Protein AF-A0A317ZHG3-F1 (afdb_monomer_lite)

Foldseek 3Di:
DDPPPDPPPPPPPPPPPCDPVNVVVVLVVCLVPDPVSVVVVVVVVVVVVVVVVVVVVVVVD

Radius of gyration: 21.48 Å; chains: 1; bounding box: 40×41×56 Å

Sequence (61 aa):
MSDETMPTAKPPAGEYRFSLREMLHEVKVERRDSQFGRQLVDATEIDKMFSKSKRKKKKAR

Organism: NCBI:txid2174842

pLDDT: mean 73.11, std 13.23, range [44.75, 88.44]

Secondary structure (DSSP, 8-state):
------------TT-----HHHHHHHHHHHHHHSHHHHH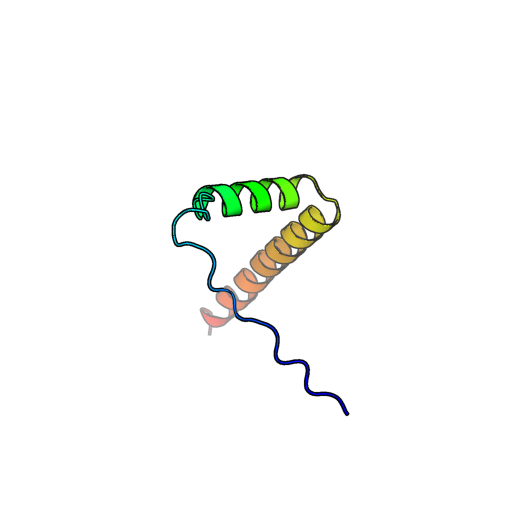HHHHHHHHHHHHHHHHHHHHT-

Structure (mmCIF, N/CA/C/O backbone):
data_AF-A0A317ZHG3-F1
#
_entry.id   AF-A0A317ZHG3-F1
#
loop_
_atom_site.group_PDB
_atom_site.id
_atom_site.type_symbol
_atom_site.label_atom_id
_atom_site.label_alt_id
_atom_site.label_comp_id
_atom_site.label_asym_id
_atom_site.label_entity_id
_atom_site.label_seq_id
_atom_site.pdbx_PDB_ins_code
_atom_site.Cartn_x
_atom_site.Cartn_y
_atom_site.Cartn_z
_atom_site.occupancy
_atom_site.B_iso_or_equiv
_atom_site.auth_seq_id
_atom_site.auth_comp_id
_atom_site.auth_asym_id
_atom_site.auth_atom_id
_atom_site.pdbx_PDB_model_num
ATOM 1 N N . MET A 1 1 ? 1.516 -36.076 -26.601 1.00 44.75 1 MET A N 1
ATOM 2 C CA . MET A 1 1 ? 1.846 -35.520 -25.275 1.00 44.75 1 MET A CA 1
ATOM 3 C C . MET A 1 1 ? 3.347 -35.357 -25.274 1.00 44.75 1 MET A C 1
ATOM 5 O O . MET A 1 1 ? 4.037 -36.366 -25.293 1.00 44.75 1 MET A O 1
ATOM 9 N N . SER A 1 2 ? 3.824 -34.129 -25.447 1.00 46.75 2 SER A N 1
ATOM 10 C CA . SER A 1 2 ? 5.249 -33.830 -25.583 1.00 46.75 2 SER A CA 1
ATOM 11 C C . SER A 1 2 ? 5.694 -33.185 -24.279 1.00 46.75 2 SER A C 1
ATOM 13 O O . SER A 1 2 ? 5.264 -32.073 -23.982 1.00 46.75 2 SER A O 1
ATOM 15 N N . ASP A 1 3 ? 6.478 -33.911 -23.487 1.00 53.03 3 ASP A N 1
ATOM 16 C CA . ASP A 1 3 ? 7.113 -33.391 -22.279 1.00 53.03 3 ASP A CA 1
ATOM 17 C C . ASP A 1 3 ? 8.192 -32.376 -22.683 1.00 53.03 3 ASP A C 1
ATOM 19 O O . ASP A 1 3 ? 9.322 -32.736 -23.012 1.00 53.03 3 ASP A O 1
ATOM 23 N N . GLU A 1 4 ? 7.835 -31.091 -22.695 1.00 55.72 4 GLU A N 1
ATOM 24 C CA . GLU A 1 4 ? 8.805 -30.000 -22.760 1.00 55.72 4 GLU A CA 1
ATOM 25 C C . GLU A 1 4 ? 9.480 -29.853 -21.393 1.00 55.72 4 GLU A C 1
ATOM 27 O O . GLU A 1 4 ? 9.008 -29.160 -20.490 1.00 55.72 4 GLU A O 1
ATOM 32 N N . THR A 1 5 ? 10.618 -30.520 -21.218 1.00 62.00 5 THR A N 1
ATOM 33 C CA . THR A 1 5 ? 11.536 -30.211 -20.122 1.00 62.00 5 THR A CA 1
ATOM 34 C C . THR A 1 5 ? 12.117 -28.816 -20.349 1.00 62.00 5 THR A C 1
ATOM 36 O O . THR A 1 5 ? 13.027 -28.635 -21.159 1.00 62.00 5 THR A O 1
ATOM 39 N N . MET A 1 6 ? 11.579 -27.823 -19.640 1.00 68.00 6 MET A N 1
ATOM 40 C CA . MET A 1 6 ? 12.111 -26.459 -19.602 1.00 68.00 6 MET A CA 1
ATOM 41 C C . MET A 1 6 ? 13.583 -26.488 -19.156 1.00 68.00 6 MET A C 1
ATOM 43 O O . MET A 1 6 ? 13.888 -27.109 -18.132 1.00 68.00 6 MET A O 1
ATOM 47 N N . PRO A 1 7 ? 14.513 -25.811 -19.853 1.00 58.84 7 PRO A N 1
ATOM 48 C CA . PRO A 1 7 ? 15.878 -25.701 -19.371 1.00 58.84 7 PRO A CA 1
ATOM 49 C C . PRO A 1 7 ? 15.871 -24.856 -18.093 1.00 58.84 7 PRO A C 1
ATOM 51 O O . PRO A 1 7 ? 15.644 -23.648 -18.129 1.00 58.84 7 PRO A O 1
ATOM 54 N N . THR A 1 8 ? 16.139 -25.478 -16.941 1.00 63.81 8 THR A N 1
ATOM 55 C CA . THR A 1 8 ? 16.445 -24.766 -15.694 1.00 63.81 8 THR A CA 1
ATOM 56 C C . THR A 1 8 ? 17.832 -24.139 -15.813 1.00 63.81 8 THR A C 1
ATOM 58 O O . THR A 1 8 ? 18.801 -24.601 -15.206 1.00 63.81 8 THR A O 1
ATOM 61 N N . ALA A 1 9 ? 17.950 -23.102 -16.639 1.00 64.06 9 ALA A N 1
ATOM 62 C CA . ALA A 1 9 ? 19.109 -22.232 -16.649 1.00 64.06 9 ALA A CA 1
ATOM 63 C C . ALA A 1 9 ? 19.132 -21.509 -15.300 1.00 64.06 9 ALA A C 1
ATOM 65 O O . ALA A 1 9 ?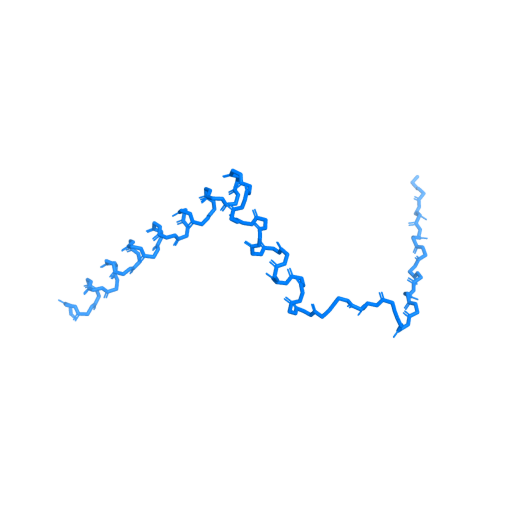 18.337 -20.608 -15.040 1.00 64.06 9 ALA A O 1
ATOM 66 N N . LYS A 1 10 ? 20.006 -21.964 -14.399 1.00 65.00 10 LYS A N 1
ATOM 67 C CA . LYS A 1 10 ? 20.277 -21.268 -13.145 1.00 65.00 10 LYS A CA 1
ATOM 68 C C . LYS A 1 10 ? 20.944 -19.941 -13.533 1.00 65.00 10 LYS A C 1
ATOM 70 O O . LYS A 1 10 ? 22.030 -19.992 -14.115 1.00 65.00 10 LYS A O 1
ATOM 75 N N . PRO A 1 11 ? 20.310 -18.782 -13.296 1.00 61.59 11 PRO A N 1
ATOM 76 C CA . PRO A 1 11 ? 20.879 -17.503 -13.698 1.00 61.59 11 PRO A CA 1
ATOM 77 C C . PRO A 1 11 ? 22.237 -17.300 -13.006 1.00 61.59 11 PRO A C 1
ATOM 79 O O . PRO A 1 11 ? 22.412 -17.754 -11.866 1.00 61.59 11 PRO A O 1
ATOM 82 N N . PRO A 1 12 ? 23.216 -16.662 -13.676 1.00 60.09 12 PRO A N 1
ATOM 83 C CA . PRO A 1 12 ? 24.518 -16.385 -13.084 1.00 60.09 12 PRO A CA 1
ATOM 84 C C . PRO A 1 12 ? 24.334 -15.609 -11.774 1.00 60.09 12 PRO A C 1
ATOM 86 O O . PRO A 1 12 ? 23.504 -14.705 -11.679 1.00 60.09 12 PRO A O 1
ATOM 89 N N . ALA A 1 13 ? 25.110 -15.967 -10.749 1.00 60.38 13 ALA A N 1
ATOM 90 C CA . ALA A 1 13 ? 24.979 -15.487 -9.367 1.00 60.38 13 ALA A CA 1
ATOM 91 C C . ALA A 1 13 ? 25.296 -13.982 -9.155 1.00 60.38 13 ALA A C 1
ATOM 93 O O . ALA A 1 13 ? 25.668 -13.582 -8.055 1.00 60.38 13 ALA A O 1
ATOM 94 N N . GLY A 1 14 ? 25.171 -13.144 -10.189 1.00 58.69 14 GLY A N 1
ATOM 95 C CA . GLY A 1 14 ? 25.576 -11.736 -10.201 1.00 58.69 14 GLY A CA 1
ATOM 96 C C . GLY A 1 14 ? 24.509 -10.725 -10.638 1.00 58.69 14 GLY A C 1
ATOM 97 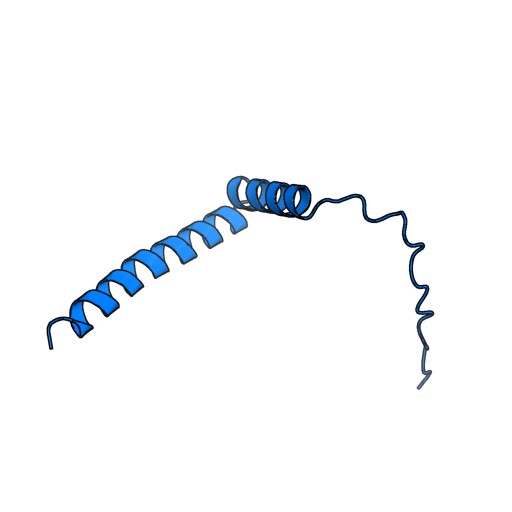O O . GLY A 1 14 ? 24.809 -9.535 -10.638 1.00 58.69 14 GLY A O 1
ATOM 98 N N . GLU A 1 15 ? 23.285 -11.141 -10.984 1.00 56.03 15 GLU A N 1
ATOM 99 C CA . GLU A 1 15 ? 22.301 -10.250 -11.640 1.00 56.03 15 GLU A CA 1
ATOM 100 C C . GLU A 1 15 ? 21.028 -9.939 -10.834 1.00 56.03 15 GLU A C 1
ATOM 102 O O . GLU A 1 15 ? 20.106 -9.317 -11.350 1.00 56.03 15 GLU A O 1
ATOM 107 N N . TYR A 1 16 ? 20.968 -10.267 -9.542 1.00 59.22 16 TYR A N 1
ATOM 108 C CA . TYR A 1 16 ? 19.868 -9.814 -8.676 1.00 59.22 16 TYR A CA 1
ATOM 109 C C . TYR A 1 16 ? 20.334 -8.672 -7.778 1.00 59.22 16 TYR A C 1
ATOM 111 O O . TYR A 1 16 ? 20.547 -8.831 -6.580 1.00 59.22 16 TYR A O 1
ATOM 119 N N . ARG A 1 17 ? 20.520 -7.498 -8.386 1.00 61.00 17 ARG A N 1
ATOM 120 C CA . ARG A 1 17 ? 20.876 -6.249 -7.693 1.00 61.00 17 ARG A CA 1
ATOM 121 C C . ARG A 1 17 ? 19.677 -5.493 -7.121 1.00 61.00 17 ARG A C 1
ATOM 123 O O . ARG A 1 17 ? 19.831 -4.342 -6.745 1.00 61.00 17 ARG A O 1
ATOM 130 N N . PHE A 1 18 ? 18.511 -6.118 -7.011 1.00 64.19 18 PHE A N 1
ATOM 131 C CA . PHE A 1 18 ? 17.416 -5.529 -6.252 1.00 64.19 18 PHE A CA 1
ATOM 132 C C . PHE A 1 18 ? 17.579 -5.950 -4.802 1.00 64.19 18 PHE A C 1
ATOM 134 O O . PHE A 1 18 ? 17.336 -7.102 -4.431 1.00 64.19 18 PHE A O 1
ATOM 141 N N . SER A 1 19 ? 18.035 -5.023 -3.965 1.00 81.06 19 SER A N 1
ATOM 142 C CA . SER A 1 19 ? 17.988 -5.253 -2.530 1.00 81.06 19 SER A CA 1
ATOM 143 C C . SER A 1 19 ? 16.525 -5.479 -2.130 1.00 81.06 19 SER A C 1
ATOM 145 O O . SER A 1 19 ? 15.621 -4.822 -2.646 1.00 81.06 19 SER A O 1
ATOM 147 N N . LEU A 1 20 ? 16.256 -6.388 -1.185 1.00 83.56 20 LEU A N 1
ATOM 148 C CA . LEU A 1 20 ? 14.896 -6.601 -0.657 1.00 83.56 20 LEU A CA 1
ATOM 149 C C . LEU A 1 20 ? 14.219 -5.273 -0.274 1.00 83.56 20 LEU A C 1
ATOM 151 O O . LEU A 1 20 ? 13.014 -5.099 -0.425 1.00 83.56 20 LEU A O 1
ATOM 155 N N . ARG A 1 21 ? 15.023 -4.316 0.188 1.00 84.69 21 ARG A N 1
ATOM 156 C CA . ARG A 1 21 ? 14.601 -2.961 0.517 1.00 84.69 21 ARG A CA 1
ATOM 157 C C . ARG A 1 21 ? 14.036 -2.191 -0.680 1.00 84.69 21 ARG A C 1
ATOM 159 O O . ARG A 1 21 ? 13.024 -1.518 -0.506 1.00 84.69 21 ARG A O 1
ATOM 166 N N . GLU A 1 22 ? 14.666 -2.263 -1.848 1.00 83.62 22 GLU A N 1
ATOM 167 C CA . GLU A 1 22 ? 14.194 -1.586 -3.065 1.00 83.62 22 GLU A CA 1
ATOM 168 C C . GLU A 1 22 ? 12.882 -2.192 -3.555 1.00 83.62 22 GLU A C 1
ATOM 170 O O . GLU A 1 22 ? 11.920 -1.456 -3.754 1.00 83.62 22 GLU A O 1
ATOM 175 N N . MET A 1 23 ? 12.780 -3.524 -3.593 1.00 85.69 23 MET A N 1
ATOM 176 C CA . MET A 1 23 ? 11.529 -4.198 -3.969 1.00 85.69 23 MET A CA 1
ATOM 177 C C . MET A 1 23 ? 10.3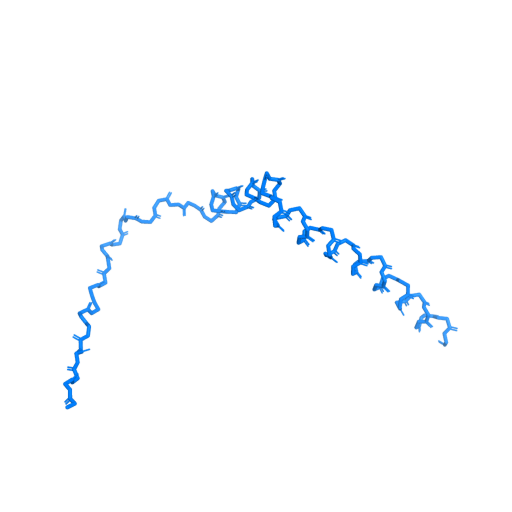73 -3.815 -3.036 1.00 85.69 23 MET A C 1
ATOM 179 O O . MET A 1 23 ? 9.263 -3.520 -3.475 1.00 85.69 23 MET A O 1
ATOM 183 N N . LEU A 1 24 ? 10.624 -3.758 -1.724 1.00 88.19 24 LEU A N 1
ATOM 184 C CA . LEU A 1 24 ? 9.612 -3.319 -0.760 1.00 88.19 24 LEU A CA 1
ATOM 185 C C . LEU A 1 24 ? 9.242 -1.838 -0.925 1.00 88.19 24 LEU A C 1
ATOM 187 O O . LEU A 1 24 ? 8.104 -1.460 -0.640 1.00 88.19 24 LEU A O 1
ATOM 191 N N . HIS A 1 25 ? 10.185 -0.999 -1.357 1.00 88.44 25 HIS A N 1
ATOM 192 C CA . HIS A 1 25 ? 9.931 0.410 -1.629 1.00 88.44 25 HIS A CA 1
ATOM 193 C C . HIS A 1 25 ? 9.036 0.587 -2.860 1.00 88.44 25 HIS A C 1
ATOM 195 O O . HIS A 1 25 ? 8.041 1.303 -2.778 1.00 88.44 25 HIS A O 1
ATOM 201 N N . GLU A 1 26 ? 9.329 -0.110 -3.955 1.00 85.75 26 GLU A N 1
ATOM 20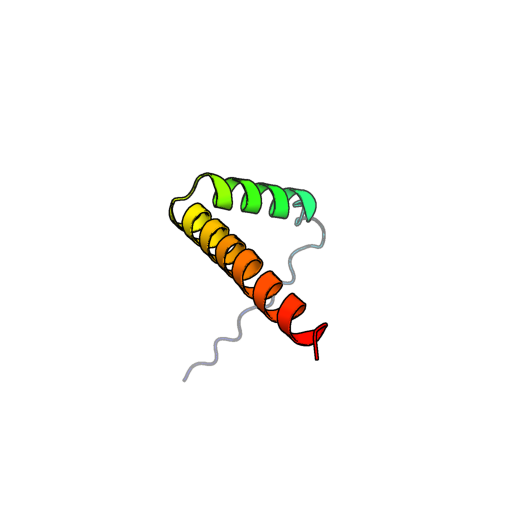2 C CA . GLU A 1 26 ? 8.520 -0.093 -5.179 1.00 85.75 26 GLU A CA 1
ATOM 203 C C . GLU A 1 26 ? 7.085 -0.553 -4.910 1.00 85.75 26 GLU A C 1
ATOM 205 O O . GLU A 1 26 ? 6.134 0.169 -5.210 1.00 85.75 26 GLU A O 1
ATOM 210 N N . VAL A 1 27 ? 6.918 -1.678 -4.208 1.00 86.50 27 VAL A N 1
ATOM 211 C CA . VAL A 1 27 ? 5.592 -2.178 -3.808 1.00 86.50 27 VAL A CA 1
ATOM 212 C C . VAL A 1 27 ? 4.850 -1.167 -2.928 1.00 86.50 27 VAL A C 1
ATOM 214 O O . VAL A 1 27 ? 3.627 -1.034 -3.007 1.00 86.50 27 VAL A O 1
ATOM 217 N N . LYS A 1 28 ? 5.560 -0.434 -2.063 1.00 86.12 28 LYS A N 1
ATOM 218 C CA . LYS A 1 28 ? 4.946 0.605 -1.226 1.00 86.12 28 LYS A CA 1
ATOM 219 C C . LYS A 1 28 ? 4.456 1.791 -2.060 1.00 86.12 28 LYS A C 1
ATOM 221 O O . LYS A 1 28 ? 3.384 2.317 -1.760 1.00 86.12 28 LYS A O 1
ATOM 226 N N . VAL A 1 29 ? 5.220 2.204 -3.069 1.00 86.88 29 VAL A N 1
ATOM 227 C CA . VAL A 1 29 ? 4.828 3.260 -4.014 1.00 86.88 29 VAL A CA 1
ATOM 228 C C . VAL A 1 29 ? 3.597 2.817 -4.809 1.00 86.88 29 VAL A C 1
ATOM 230 O O . VAL A 1 29 ? 2.585 3.515 -4.810 1.00 86.88 29 VAL A O 1
ATOM 233 N N . GLU A 1 30 ? 3.607 1.601 -5.358 1.00 85.69 30 GLU A N 1
ATOM 234 C CA . GLU A 1 30 ? 2.477 1.049 -6.114 1.00 85.69 30 GLU A CA 1
ATOM 235 C C . GLU A 1 30 ? 1.191 0.965 -5.276 1.00 85.69 30 GLU A C 1
ATOM 237 O O . GLU A 1 30 ? 0.106 1.326 -5.742 1.00 85.69 30 GLU A O 1
ATOM 242 N N . ARG A 1 31 ? 1.300 0.556 -4.004 1.00 86.56 31 ARG A N 1
ATOM 243 C CA . ARG A 1 31 ? 0.158 0.520 -3.077 1.00 86.56 31 ARG A CA 1
ATOM 244 C C . ARG A 1 31 ? -0.441 1.898 -2.798 1.00 86.56 31 ARG A C 1
ATOM 246 O O . ARG A 1 31 ? -1.629 1.985 -2.511 1.00 86.56 31 ARG A O 1
ATOM 253 N N . ARG A 1 32 ? 0.358 2.965 -2.855 1.00 82.00 32 ARG A N 1
ATOM 254 C CA . ARG A 1 32 ? -0.109 4.340 -2.636 1.00 82.00 32 ARG A CA 1
ATOM 255 C C . ARG A 1 32 ? -0.791 4.906 -3.883 1.00 82.00 32 ARG A C 1
ATOM 257 O O . ARG A 1 32 ? -1.854 5.529 -3.789 1.00 82.00 32 ARG A O 1
ATOM 264 N N . ASP A 1 33 ? -0.181 4.679 -5.039 1.00 85.94 33 ASP A N 1
ATOM 265 C CA . ASP A 1 33 ? -0.505 5.437 -6.246 1.00 85.94 33 ASP A CA 1
ATOM 266 C C . ASP A 1 33 ? -1.542 4.727 -7.131 1.00 85.94 33 ASP A C 1
ATOM 268 O O . ASP A 1 33 ? -2.344 5.392 -7.795 1.00 85.94 33 ASP A O 1
ATOM 272 N N . SER A 1 34 ? -1.641 3.395 -7.058 1.00 87.75 34 SER A N 1
ATOM 273 C CA . SER A 1 34 ? -2.679 2.637 -7.767 1.00 87.75 34 SER A CA 1
ATOM 274 C C . SER A 1 34 ? -4.037 2.674 -7.047 1.00 87.75 34 SER A C 1
ATOM 276 O O . SER A 1 34 ? -4.129 2.697 -5.818 1.00 87.75 34 SER A O 1
ATOM 278 N N . GLN A 1 35 ? -5.133 2.651 -7.817 1.00 82.69 35 GLN A N 1
ATOM 279 C CA . GLN A 1 35 ? -6.494 2.590 -7.264 1.00 82.69 35 GLN A CA 1
ATOM 280 C C . GLN A 1 35 ? -6.734 1.284 -6.490 1.00 82.69 35 GLN A C 1
ATOM 282 O O . GLN A 1 35 ? -7.328 1.309 -5.414 1.00 82.69 35 GLN A O 1
ATOM 287 N N . PHE A 1 36 ? -6.227 0.165 -7.011 1.00 81.94 36 PHE A N 1
ATOM 288 C CA . PHE A 1 36 ? -6.294 -1.140 -6.354 1.00 81.94 36 PHE A CA 1
ATOM 289 C C . PHE A 1 36 ? -5.451 -1.182 -5.072 1.00 81.94 36 PHE A C 1
ATOM 291 O O . PHE A 1 36 ? -5.901 -1.678 -4.042 1.00 81.94 36 PHE A O 1
ATOM 298 N N . GLY A 1 37 ? -4.253 -0.593 -5.102 1.00 79.81 37 GLY A N 1
ATOM 299 C CA . GLY A 1 37 ? -3.384 -0.457 -3.939 1.00 79.81 37 GLY A CA 1
ATOM 300 C C . GLY A 1 37 ? -4.053 0.280 -2.783 1.00 79.81 37 GLY A C 1
ATOM 301 O O . GLY A 1 37 ? -4.015 -0.203 -1.650 1.00 79.81 37 GLY A O 1
ATOM 302 N N . ARG A 1 38 ? -4.740 1.390 -3.080 1.00 83.56 38 ARG A N 1
ATOM 303 C CA . ARG A 1 38 ? -5.523 2.140 -2.086 1.00 83.56 38 ARG A CA 1
ATOM 304 C C . ARG A 1 38 ? -6.637 1.291 -1.474 1.00 83.56 38 ARG A C 1
ATOM 306 O O . ARG A 1 38 ? -6.707 1.187 -0.256 1.00 83.56 38 ARG A O 1
ATOM 313 N N . GLN A 1 39 ? -7.427 0.604 -2.302 1.00 84.19 39 GLN A N 1
ATOM 314 C CA . GLN A 1 39 ? -8.490 -0.292 -1.824 1.00 84.19 39 GLN A CA 1
ATOM 315 C C . GLN A 1 39 ? -7.953 -1.416 -0.925 1.00 84.19 39 GLN A C 1
ATOM 317 O O . GLN A 1 39 ? -8.579 -1.771 0.074 1.00 84.19 39 GLN A O 1
ATOM 322 N N . LEU A 1 40 ? -6.781 -1.970 -1.253 1.00 84.12 40 LEU A N 1
ATOM 323 C CA . LEU A 1 40 ? -6.138 -3.002 -0.445 1.00 84.12 40 LEU A CA 1
ATOM 324 C C . LEU A 1 40 ? -5.685 -2.456 0.916 1.00 84.12 40 LEU A C 1
ATOM 326 O O . LEU A 1 40 ? -5.899 -3.108 1.938 1.00 84.12 40 LEU A O 1
ATOM 330 N N . VAL A 1 41 ? -5.070 -1.268 0.945 1.00 82.31 41 VAL A N 1
ATOM 331 C CA . VAL A 1 41 ? -4.700 -0.597 2.201 1.00 82.31 41 VAL A CA 1
ATOM 332 C C . VAL A 1 41 ? -5.945 -0.378 3.059 1.00 82.31 41 VAL A C 1
ATOM 334 O O . VAL A 1 41 ? -5.950 -0.830 4.207 1.00 82.31 41 VAL A O 1
ATOM 337 N N . ASP A 1 42 ? -7.014 0.175 2.489 1.00 84.69 42 ASP A N 1
ATOM 338 C CA . ASP A 1 42 ? -8.277 0.423 3.191 1.00 84.69 42 ASP A CA 1
ATOM 339 C C . ASP A 1 42 ? -8.852 -0.863 3.802 1.00 84.69 42 ASP A C 1
ATOM 341 O O . ASP A 1 42 ? -9.169 -0.901 4.993 1.00 84.69 42 ASP A O 1
ATOM 345 N N . ALA A 1 43 ? -8.907 -1.959 3.037 1.00 85.75 43 ALA A N 1
ATOM 346 C CA . ALA A 1 43 ? -9.376 -3.253 3.534 1.00 85.75 43 ALA A CA 1
ATOM 347 C C . ALA A 1 43 ? -8.561 -3.737 4.750 1.00 85.75 43 ALA A C 1
ATOM 349 O O . ALA A 1 43 ? -9.126 -4.162 5.762 1.00 85.75 43 ALA A O 1
ATOM 350 N N . THR A 1 44 ? -7.229 -3.607 4.705 1.00 86.19 44 THR A N 1
ATOM 351 C CA . THR A 1 44 ? -6.379 -3.989 5.847 1.00 86.19 44 THR A CA 1
ATOM 352 C C . THR A 1 44 ? -6.569 -3.086 7.066 1.00 86.19 44 THR A C 1
ATOM 354 O O . THR A 1 44 ? -6.397 -3.534 8.204 1.00 86.19 44 THR A O 1
ATOM 357 N N . GLU A 1 45 ? -6.887 -1.807 6.868 1.00 86.38 45 GLU A N 1
ATOM 358 C CA . GLU A 1 45 ? -7.162 -0.873 7.959 1.00 86.38 45 GLU A CA 1
ATOM 359 C C . GLU A 1 45 ? -8.506 -1.167 8.619 1.00 86.38 45 GLU A C 1
ATOM 361 O O . GLU A 1 45 ? -8.580 -1.240 9.851 1.00 86.38 45 GLU A O 1
ATOM 366 N N . ILE A 1 46 ? -9.525 -1.453 7.813 1.00 86.38 46 ILE A N 1
ATOM 367 C CA . ILE A 1 46 ? -10.842 -1.908 8.257 1.00 86.38 46 ILE A CA 1
ATOM 368 C C . ILE A 1 46 ? -10.698 -3.166 9.131 1.00 86.38 46 ILE A C 1
ATOM 370 O O . ILE A 1 46 ? -11.164 -3.192 10.277 1.00 86.38 46 ILE A O 1
ATOM 374 N N . ASP A 1 47 ? -9.949 -4.172 8.677 1.00 87.19 47 ASP A N 1
ATOM 375 C CA . ASP A 1 47 ? -9.704 -5.396 9.450 1.00 87.19 47 ASP A CA 1
ATOM 376 C C . ASP A 1 47 ? -8.993 -5.134 10.789 1.00 87.19 47 ASP A C 1
ATOM 378 O O . ASP A 1 47 ? -9.302 -5.756 11.818 1.00 87.19 47 ASP A O 1
ATOM 382 N N . LYS A 1 48 ? -8.062 -4.173 10.839 1.00 87.31 48 LYS A N 1
ATOM 383 C CA . LYS A 1 48 ? -7.411 -3.755 12.096 1.00 87.31 48 LYS A CA 1
ATOM 384 C C . LYS A 1 48 ? -8.409 -3.125 13.066 1.00 87.31 48 LYS A C 1
ATOM 386 O O . LYS A 1 48 ? -8.314 -3.371 14.272 1.00 87.31 48 LYS A O 1
ATOM 391 N N . MET A 1 49 ? -9.360 -2.330 12.581 1.00 83.00 49 MET A N 1
ATOM 392 C CA . MET A 1 49 ? -10.393 -1.726 13.428 1.00 83.00 49 MET A CA 1
ATOM 393 C C . MET A 1 49 ? -11.295 -2.802 14.053 1.00 83.00 49 MET A C 1
ATOM 395 O O . MET A 1 49 ? -11.520 -2.805 15.269 1.00 83.00 49 MET A O 1
ATOM 399 N N . PHE A 1 50 ? -11.725 -3.787 13.261 1.00 82.38 50 PHE A N 1
ATOM 400 C CA . PHE A 1 50 ? -12.620 -4.847 13.735 1.00 82.38 50 PHE A CA 1
ATOM 401 C C . PHE A 1 50 ? -11.918 -5.928 14.571 1.00 82.38 50 PHE A C 1
ATOM 403 O O . PHE A 1 50 ? -12.495 -6.457 15.528 1.00 82.38 50 PHE A O 1
ATOM 410 N N . SER A 1 51 ? -10.650 -6.231 14.296 1.00 80.31 51 SER A N 1
ATOM 411 C CA . SER A 1 51 ? -9.861 -7.177 15.101 1.00 80.31 51 SER A CA 1
ATOM 412 C C . SER A 1 51 ? -9.538 -6.644 16.504 1.00 80.31 51 SER A C 1
ATOM 414 O O . SER A 1 51 ? -9.557 -7.407 17.478 1.00 80.31 51 SER A O 1
ATOM 416 N N . LYS A 1 52 ? -9.324 -5.328 16.654 1.00 66.62 52 LYS A N 1
ATOM 417 C CA . LYS A 1 52 ? -9.161 -4.674 17.967 1.00 66.62 52 LYS A CA 1
ATOM 418 C C . LYS A 1 52 ? -10.434 -4.766 18.815 1.00 66.62 52 LYS A C 1
ATOM 420 O O . LYS A 1 52 ? -10.341 -5.009 20.019 1.00 66.62 52 LYS A O 1
ATOM 425 N N . SER A 1 53 ? -11.609 -4.651 18.192 1.00 61.47 53 SER A N 1
ATOM 426 C CA . SER A 1 53 ? -12.905 -4.828 18.865 1.00 61.47 53 SER A CA 1
ATOM 427 C C . SER A 1 53 ? -13.089 -6.262 19.391 1.00 61.47 53 SER A C 1
ATOM 429 O O . SER A 1 53 ? -13.425 -6.467 20.561 1.00 61.47 53 SER A O 1
ATOM 431 N N . LYS A 1 54 ? -12.733 -7.277 18.586 1.00 61.16 54 LYS A N 1
ATOM 432 C CA . LYS A 1 54 ? -12.796 -8.694 18.996 1.00 61.16 54 LYS A CA 1
ATOM 433 C C . LYS A 1 54 ? -11.859 -9.032 20.166 1.00 61.16 54 LYS A C 1
ATOM 435 O O . LYS A 1 54 ? -12.224 -9.835 21.024 1.00 61.16 54 LYS A O 1
ATOM 440 N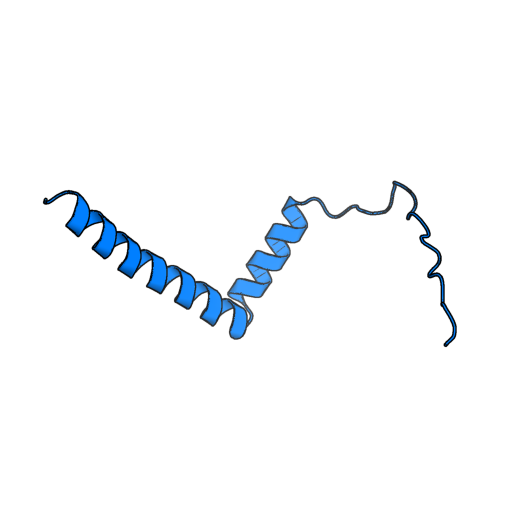 N . ARG A 1 55 ? -10.667 -8.423 20.239 1.00 61.53 55 ARG A N 1
ATOM 441 C CA . ARG A 1 55 ? -9.706 -8.659 21.338 1.00 61.53 55 ARG A CA 1
ATOM 442 C C . ARG A 1 55 ? -10.153 -8.065 22.677 1.00 61.53 55 ARG A C 1
ATOM 444 O O . ARG A 1 55 ? -9.937 -8.705 23.702 1.00 61.53 55 ARG A O 1
ATOM 451 N N . LYS A 1 56 ? -10.808 -6.897 22.686 1.00 60.50 56 LYS A N 1
ATOM 452 C CA . LYS A 1 56 ? -11.330 -6.289 23.927 1.00 60.50 56 LYS A CA 1
ATOM 453 C C . LYS A 1 56 ? -12.424 -7.147 24.575 1.00 60.50 56 LYS A C 1
ATOM 455 O O . LYS A 1 56 ? -12.392 -7.349 25.782 1.00 60.50 56 LYS A O 1
ATOM 460 N N . LYS A 1 57 ? -13.314 -7.746 23.774 1.00 59.72 57 LYS A N 1
ATOM 461 C CA . LYS A 1 57 ? -14.388 -8.634 24.261 1.00 59.72 57 LYS A CA 1
ATOM 462 C C . LYS A 1 57 ? -13.882 -9.916 24.942 1.00 59.72 57 LYS A C 1
ATOM 464 O O . LYS A 1 57 ? -14.565 -10.442 25.809 1.00 59.72 57 LYS A O 1
ATOM 469 N N . LYS A 1 58 ? -12.697 -10.420 24.568 1.00 60.06 58 LYS A N 1
ATOM 470 C CA . LYS A 1 58 ? -12.104 -11.629 25.174 1.00 60.06 58 LYS A CA 1
ATOM 471 C C . LYS A 1 58 ? -11.411 -11.381 26.517 1.00 60.06 58 LYS A C 1
ATOM 473 O O . LYS A 1 58 ? -11.264 -12.329 27.269 1.00 60.06 58 LYS A O 1
ATOM 478 N N . LYS A 1 59 ? -10.973 -10.150 26.808 1.00 60.22 59 LYS A N 1
ATOM 479 C CA . LYS A 1 59 ? -10.335 -9.803 28.094 1.00 60.22 59 LYS A CA 1
ATOM 480 C C . LYS A 1 59 ? -11.334 -9.451 29.203 1.00 60.22 59 LYS A C 1
ATOM 482 O O . LYS A 1 59 ? -10.927 -9.330 30.346 1.00 60.22 59 LYS A O 1
ATOM 487 N N . ALA A 1 60 ? -12.603 -9.242 28.854 1.00 57.91 60 ALA A N 1
ATOM 488 C CA . ALA A 1 60 ? -13.675 -8.885 29.784 1.00 57.91 60 ALA A CA 1
ATOM 489 C C . ALA A 1 60 ? -14.568 -10.086 30.170 1.00 57.91 60 ALA A C 1
ATOM 491 O O . ALA A 1 60 ? -15.695 -9.881 30.612 1.00 57.91 60 ALA A O 1
ATOM 492 N N . ARG A 1 61 ? -14.102 -11.322 29.942 1.00 50.50 61 ARG A N 1
ATOM 493 C CA . ARG A 1 61 ? -14.747 -12.561 30.396 1.00 50.50 61 ARG A CA 1
ATOM 494 C C . ARG A 1 61 ? -13.840 -13.273 31.379 1.00 50.50 61 ARG A C 1
ATOM 496 O O . ARG A 1 61 ? -12.612 -13.201 31.152 1.00 50.50 61 ARG A O 1
#